Protein AF-A0A8S4N1F4-F1 (afdb_monomer)

Mean predicted aligned error: 5.59 Å

pLDDT: mean 92.98, std 9.95, range [40.75, 98.56]

Radius of gyration: 26.8 Å; Cα contacts (8 Å, |Δi|>4): 61; chains: 1; bounding box: 66×21×76 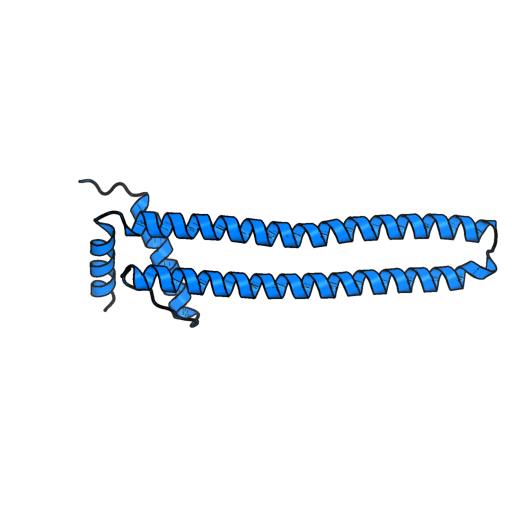Å

Sequence (154 aa):
MPYDLLSSLANALLDGTVYEIVRSLKEVQQLEERNLFQQRMNIVNEHKAIKKDLQRKQKEALQHCQMAKPHQLPYLQVQQERDFQTMEKKYEDELKRKDMKIILELDQKVMDQQVTLEKSGVPGFFVTNKPTEIKLQMHLLEFINRMSVMSMPL

Solvent-accessible surface area (backbone atoms only — not comparable to full-atom values): 8544 Å² total; per-residue (Å²): 113,73,62,59,51,52,53,51,33,57,60,58,49,70,81,44,60,53,55,53,52,54,49,53,54,49,52,55,48,54,53,50,52,50,51,53,50,49,58,53,48,47,56,56,51,52,49,53,52,51,51,54,53,50,54,50,54,52,53,54,52,50,57,50,29,65,76,76,40,59,89,50,44,69,60,50,52,56,48,53,52,51,53,49,54,55,50,53,52,51,50,52,56,52,50,51,52,50,53,54,49,49,53,55,53,52,54,49,49,53,48,53,51,24,49,48,37,32,74,70,66,42,65,84,42,56,78,71,87,50,70,70,59,48,53,50,42,52,52,49,51,54,49,54,60,50,53,73,69,49,79,76,82,128

Organism: Owenia fusiformis (NCBI:txid6347)

Foldseek 3Di:
DVVVLVVLQVVVPPVVPVVVLLVVLVVVVVVLVVVLVVVLVVLVVVLVVVVVVLVVVLVVVLVVCVPPPVVCNVVSVVVSVVVVVVSVVVSVVVSVVSVVVSVVVVVVSLQVSLVSCVVVVNRLGHGDPDPVSSVVVVVVSVVSVVVVVPPPDD

InterPro domains:
  IPR010849 Gonadal family [PF07324] (2-148)
  IPR010849 Gonadal family [PTHR13054] (1-149)

Structure (mmCIF, N/CA/C/O backbone):
data_AF-A0A8S4N1F4-F1
#
_entry.id   AF-A0A8S4N1F4-F1
#
loop_
_atom_site.group_PDB
_atom_site.id
_atom_site.type_symbol
_atom_site.label_atom_id
_atom_site.label_alt_id
_atom_site.label_comp_id
_atom_site.label_asym_id
_atom_site.label_entity_id
_atom_site.label_seq_id
_atom_site.pdbx_PDB_ins_code
_atom_site.Cartn_x
_atom_site.Cartn_y
_atom_site.Cartn_z
_atom_site.occupancy
_atom_site.B_iso_or_equiv
_atom_site.auth_seq_id
_atom_site.auth_comp_id
_atom_site.auth_asym_id
_atom_site.auth_atom_id
_atom_site.pdbx_PDB_model_num
ATOM 1 N N . MET A 1 1 ? 12.205 -13.529 -29.670 1.00 52.44 1 MET A N 1
ATOM 2 C CA . MET A 1 1 ? 11.369 -12.860 -28.648 1.00 52.44 1 MET A CA 1
ATOM 3 C C . MET A 1 1 ? 11.988 -12.870 -27.247 1.00 52.44 1 MET A C 1
ATOM 5 O O . MET A 1 1 ? 12.235 -11.772 -26.775 1.00 52.44 1 MET A O 1
ATOM 9 N N . PRO A 1 2 ? 12.298 -13.998 -26.562 1.00 63.72 2 PRO A N 1
ATOM 10 C CA . PRO A 1 2 ? 12.952 -13.930 -25.240 1.00 63.72 2 PRO A CA 1
ATOM 11 C C . PRO A 1 2 ? 14.417 -13.469 -25.320 1.00 63.72 2 PRO A C 1
ATOM 13 O O . PRO A 1 2 ? 14.881 -12.723 -24.464 1.00 63.72 2 PRO A O 1
ATOM 16 N N . TYR A 1 3 ? 15.130 -13.901 -26.369 1.00 64.69 3 TYR A N 1
ATOM 17 C CA . TYR A 1 3 ? 16.546 -13.584 -26.581 1.00 64.69 3 TYR A CA 1
ATOM 18 C C . TYR A 1 3 ? 16.783 -12.094 -26.845 1.00 64.69 3 TYR A C 1
ATOM 20 O O . TYR A 1 3 ? 17.674 -11.513 -26.240 1.00 64.69 3 TYR A O 1
ATOM 28 N N . ASP A 1 4 ? 15.943 -11.466 -27.670 1.00 83.31 4 ASP A N 1
ATOM 29 C CA . ASP A 1 4 ? 16.083 -10.048 -28.023 1.00 83.31 4 ASP A CA 1
ATOM 30 C C . ASP A 1 4 ? 15.944 -9.150 -26.788 1.00 83.31 4 ASP A C 1
ATOM 32 O O . ASP A 1 4 ? 16.762 -8.263 -26.570 1.00 83.31 4 ASP A O 1
ATOM 36 N N . LEU A 1 5 ? 14.966 -9.441 -25.920 1.00 85.56 5 LEU A N 1
ATOM 37 C CA . LEU A 1 5 ? 14.766 -8.706 -24.672 1.00 85.56 5 LEU A CA 1
ATOM 38 C C . LEU A 1 5 ? 15.956 -8.857 -23.716 1.00 85.56 5 LEU A C 1
ATOM 40 O O . LEU A 1 5 ? 16.426 -7.863 -23.169 1.00 85.56 5 LEU A O 1
ATOM 44 N N . LEU A 1 6 ? 16.447 -10.083 -23.514 1.00 84.12 6 LEU A N 1
ATOM 45 C CA . LEU A 1 6 ? 17.582 -10.343 -22.625 1.00 84.12 6 LEU A CA 1
ATOM 46 C C . LEU A 1 6 ? 18.871 -9.699 -23.145 1.00 84.12 6 LEU A C 1
ATOM 48 O O . LEU A 1 6 ? 19.616 -9.123 -22.358 1.00 84.12 6 LEU A O 1
ATOM 52 N N . SER A 1 7 ? 19.119 -9.745 -24.456 1.00 86.56 7 SER A N 1
ATOM 53 C CA . SER A 1 7 ? 20.266 -9.081 -25.079 1.00 86.56 7 SER A CA 1
ATOM 54 C C . SER A 1 7 ? 20.167 -7.557 -24.983 1.00 86.56 7 SER A C 1
ATOM 56 O O . SER A 1 7 ? 21.143 -6.909 -24.608 1.00 86.56 7 SER A O 1
ATOM 58 N N . SER A 1 8 ? 18.997 -6.970 -25.255 1.00 90.06 8 SER A N 1
ATOM 59 C CA . SER A 1 8 ? 18.770 -5.532 -25.067 1.00 90.06 8 SER A CA 1
ATOM 60 C C . SER A 1 8 ? 18.960 -5.115 -23.612 1.00 90.06 8 SER A C 1
ATOM 62 O O . SER A 1 8 ? 19.610 -4.106 -23.350 1.00 90.06 8 SER A O 1
ATOM 64 N N . LEU A 1 9 ? 18.436 -5.899 -22.666 1.00 89.56 9 LEU A N 1
ATOM 65 C CA . LEU A 1 9 ? 18.588 -5.626 -21.243 1.00 89.56 9 LEU A CA 1
ATOM 66 C C . LEU A 1 9 ? 20.055 -5.719 -20.815 1.00 89.56 9 LEU A C 1
ATOM 68 O O . LEU A 1 9 ? 20.545 -4.798 -20.178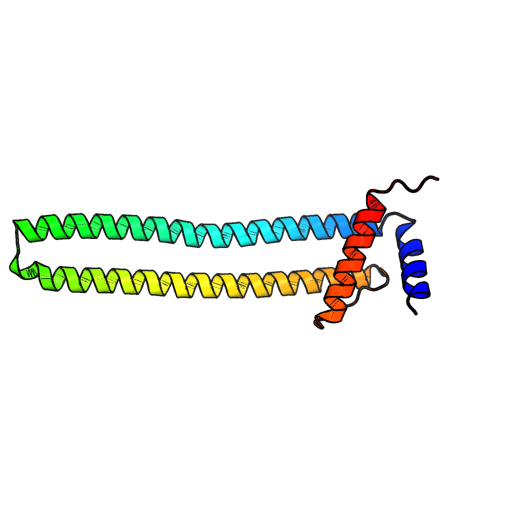 1.00 89.56 9 LEU A O 1
ATOM 72 N N . ALA A 1 10 ? 20.779 -6.772 -21.205 1.00 87.50 10 ALA A N 1
ATOM 73 C CA . ALA A 1 10 ? 22.196 -6.928 -20.879 1.00 87.50 10 ALA A CA 1
ATOM 74 C C . ALA A 1 10 ? 23.043 -5.748 -21.382 1.00 87.50 10 ALA A C 1
ATOM 76 O O . ALA A 1 10 ? 23.884 -5.248 -20.642 1.00 87.50 10 ALA A O 1
ATOM 77 N N . ASN A 1 11 ? 22.772 -5.259 -22.597 1.00 88.62 11 ASN A N 1
ATOM 78 C CA . ASN A 1 11 ? 23.431 -4.067 -23.134 1.00 88.62 11 ASN A CA 1
ATOM 79 C C . ASN A 1 11 ? 23.111 -2.806 -22.316 1.00 88.62 11 ASN A C 1
ATOM 81 O O . ASN A 1 11 ? 24.014 -2.023 -22.032 1.00 88.62 11 ASN A O 1
ATOM 85 N N . ALA A 1 12 ? 21.853 -2.625 -21.899 1.00 89.94 12 ALA A N 1
ATOM 86 C CA . ALA A 1 12 ? 21.440 -1.491 -21.069 1.00 89.94 12 ALA A CA 1
ATOM 87 C C . ALA A 1 12 ? 22.073 -1.502 -19.664 1.00 89.94 12 ALA A C 1
ATOM 89 O O . ALA A 1 12 ? 22.117 -0.472 -19.005 1.00 89.94 12 ALA A O 1
ATOM 90 N N . LEU A 1 13 ? 22.565 -2.653 -19.196 1.00 90.88 13 LEU A N 1
ATOM 91 C CA . LEU A 1 13 ? 23.217 -2.786 -17.892 1.00 90.88 13 LEU A CA 1
ATOM 92 C C . LEU A 1 13 ? 24.723 -2.463 -17.910 1.00 90.88 13 LEU A C 1
ATOM 94 O O . LEU A 1 13 ? 25.327 -2.399 -16.840 1.00 90.88 13 LEU A O 1
ATOM 98 N N . LEU A 1 14 ? 25.340 -2.276 -19.085 1.00 89.06 14 LEU A N 1
ATOM 99 C CA . LEU A 1 14 ? 26.798 -2.141 -19.224 1.00 89.06 14 LEU A CA 1
ATOM 100 C C . LEU A 1 14 ? 27.363 -0.855 -18.608 1.00 89.06 14 LEU A C 1
ATOM 102 O O . LEU A 1 14 ? 28.460 -0.877 -18.057 1.00 89.06 14 LEU A O 1
ATOM 106 N N . ASP A 1 15 ? 26.638 0.257 -18.715 1.00 88.19 15 ASP A N 1
ATOM 107 C CA . ASP A 1 15 ? 27.094 1.569 -18.237 1.00 88.19 15 ASP A CA 1
ATOM 108 C C . ASP A 1 15 ? 26.858 1.780 -16.729 1.00 88.19 15 ASP A C 1
ATOM 110 O O . ASP A 1 15 ? 27.355 2.738 -16.142 1.00 88.19 15 ASP A O 1
ATOM 114 N N . GLY A 1 16 ? 26.101 0.877 -16.102 1.00 90.62 16 GLY A N 1
ATOM 115 C CA . GLY A 1 16 ? 25.730 0.918 -14.694 1.00 90.62 16 GLY A CA 1
ATOM 116 C C . GLY A 1 16 ? 24.622 1.911 -14.328 1.00 90.62 16 GLY A C 1
ATOM 117 O O . GLY A 1 16 ? 24.141 1.875 -13.193 1.00 90.62 16 GLY A O 1
ATOM 118 N N . THR A 1 17 ? 24.140 2.733 -15.266 1.00 93.75 17 THR A N 1
ATOM 119 C CA . THR A 1 17 ? 23.103 3.746 -15.012 1.00 93.75 17 THR A CA 1
ATOM 120 C C . THR A 1 17 ? 21.810 3.095 -14.519 1.00 93.75 17 THR A C 1
ATOM 122 O O . THR A 1 17 ? 21.186 3.557 -13.562 1.00 93.75 17 THR A O 1
ATOM 125 N N . VAL A 1 18 ? 21.430 1.965 -15.122 1.00 95.12 18 VAL A N 1
ATOM 126 C CA . VAL A 1 18 ? 20.227 1.208 -14.743 1.00 95.12 18 VAL A CA 1
ATOM 127 C C . VAL A 1 18 ? 20.311 0.678 -13.308 1.00 95.12 18 VAL A C 1
ATOM 129 O O . VAL A 1 18 ? 19.297 0.667 -12.608 1.00 95.12 18 VAL A O 1
ATOM 132 N N . TYR A 1 19 ? 21.496 0.285 -12.828 1.00 95.38 19 TYR A N 1
ATOM 133 C CA . TYR A 1 19 ? 21.659 -0.170 -11.444 1.00 95.38 19 TYR A CA 1
ATOM 134 C C . TYR A 1 19 ? 21.431 0.961 -10.445 1.00 95.38 19 TYR A C 1
ATOM 136 O O . TYR A 1 19 ? 20.763 0.746 -9.433 1.00 95.38 19 TYR A O 1
ATOM 144 N N . GLU A 1 20 ? 21.942 2.159 -10.730 1.00 95.31 20 GLU A N 1
ATOM 145 C CA . GLU A 1 20 ? 21.732 3.323 -9.868 1.00 95.31 20 GLU A CA 1
ATOM 146 C C . GLU A 1 20 ? 20.259 3.756 -9.872 1.00 95.31 20 GLU A C 1
ATOM 148 O O . GLU A 1 20 ? 19.694 3.977 -8.802 1.00 95.31 20 GLU A O 1
ATOM 153 N N . ILE A 1 21 ? 19.582 3.741 -11.030 1.00 96.12 21 ILE A N 1
ATOM 154 C CA . ILE A 1 21 ? 18.132 3.999 -11.112 1.00 96.12 21 ILE A CA 1
ATOM 155 C C . ILE A 1 21 ? 17.351 3.002 -10.245 1.00 96.12 21 ILE A C 1
ATOM 157 O O . ILE A 1 21 ? 16.539 3.406 -9.411 1.00 96.12 21 ILE A O 1
ATOM 161 N N . VAL A 1 22 ? 17.597 1.697 -10.407 1.00 96.44 22 VAL A N 1
ATOM 162 C CA . VAL A 1 22 ? 16.899 0.652 -9.640 1.00 96.44 22 VAL A CA 1
ATOM 163 C C . VAL A 1 22 ? 17.199 0.767 -8.142 1.00 96.44 22 VAL A C 1
ATOM 165 O O . VAL A 1 22 ? 16.288 0.599 -7.327 1.00 96.44 22 VAL A O 1
ATOM 168 N N . ARG A 1 23 ? 18.437 1.109 -7.759 1.00 95.44 23 ARG A N 1
ATOM 169 C CA . ARG A 1 23 ? 18.809 1.350 -6.358 1.00 95.44 23 ARG A CA 1
ATOM 170 C C . ARG A 1 23 ? 18.042 2.535 -5.777 1.00 95.44 23 ARG A C 1
ATOM 172 O O . ARG A 1 23 ? 17.395 2.371 -4.744 1.00 95.44 23 ARG A O 1
ATOM 179 N N . SER A 1 24 ? 18.042 3.686 -6.449 1.00 96.88 24 SER A N 1
ATOM 180 C CA . SER A 1 24 ? 17.310 4.870 -5.989 1.00 96.88 24 SER A CA 1
ATOM 181 C C . SER A 1 24 ? 15.804 4.609 -5.891 1.00 96.88 24 SER A C 1
ATOM 183 O O . SER A 1 24 ? 15.180 4.961 -4.891 1.00 96.88 24 SER A O 1
ATOM 185 N N . LEU A 1 25 ? 15.203 3.931 -6.875 1.00 97.69 25 LEU A N 1
ATOM 186 C CA . LEU A 1 25 ? 13.781 3.567 -6.829 1.00 97.69 25 LEU A CA 1
ATOM 187 C C . LEU A 1 25 ? 13.451 2.658 -5.637 1.00 97.69 25 LEU A C 1
ATOM 189 O O . LEU A 1 25 ? 12.403 2.837 -5.008 1.00 97.69 25 LEU A O 1
ATOM 193 N N . LYS A 1 26 ? 14.345 1.721 -5.306 1.00 96.38 26 LYS A N 1
ATOM 194 C CA . LYS A 1 26 ? 14.214 0.834 -4.145 1.00 96.38 26 LYS A CA 1
ATOM 195 C C . LYS A 1 26 ? 14.323 1.594 -2.824 1.00 96.38 26 LYS A C 1
ATOM 197 O O . LYS A 1 26 ? 13.542 1.331 -1.916 1.00 96.38 26 LYS A O 1
ATOM 202 N N . GLU A 1 27 ? 15.251 2.538 -2.707 1.00 97.44 27 GLU A N 1
ATOM 203 C CA . GLU A 1 27 ? 15.393 3.373 -1.506 1.00 97.44 27 GLU A CA 1
ATOM 204 C C . GLU A 1 27 ? 14.140 4.219 -1.261 1.00 97.44 27 GLU A C 1
ATOM 206 O O . GLU A 1 27 ? 13.606 4.231 -0.149 1.00 97.44 27 GLU A O 1
ATOM 211 N N . VAL A 1 28 ? 13.615 4.861 -2.311 1.00 97.44 28 VAL A N 1
ATOM 212 C CA . VAL A 1 28 ? 12.379 5.649 -2.213 1.00 97.44 28 VAL A CA 1
ATOM 213 C C . VAL A 1 28 ? 11.186 4.757 -1.853 1.00 97.44 28 VAL A C 1
ATOM 215 O O . VAL A 1 28 ? 10.371 5.145 -1.020 1.00 97.44 28 VAL A O 1
ATOM 218 N N . GLN A 1 29 ? 11.080 3.556 -2.432 1.00 97.44 29 GLN A N 1
ATOM 219 C CA . GLN A 1 29 ? 10.050 2.580 -2.059 1.00 97.44 29 GLN A CA 1
ATOM 220 C C . GLN A 1 29 ? 10.139 2.194 -0.579 1.00 97.44 29 GLN A C 1
ATOM 222 O O . GLN A 1 29 ? 9.139 2.255 0.128 1.00 97.44 29 GLN A O 1
ATOM 227 N N . GLN A 1 30 ? 11.328 1.837 -0.092 1.00 97.94 30 GLN A N 1
ATOM 228 C CA . GLN A 1 30 ? 11.517 1.425 1.300 1.00 97.94 30 GLN A CA 1
ATOM 229 C C . GLN A 1 30 ? 11.192 2.545 2.290 1.00 97.94 30 GLN A C 1
ATOM 231 O O . GLN A 1 30 ? 10.656 2.276 3.367 1.00 97.94 30 GLN A O 1
ATOM 236 N N . LEU A 1 31 ? 11.527 3.792 1.953 1.00 98.00 31 LEU A N 1
ATOM 237 C CA . LEU A 1 31 ? 11.166 4.944 2.772 1.00 98.00 31 LEU A CA 1
ATOM 238 C C . LEU A 1 31 ? 9.642 5.098 2.862 1.00 98.00 31 LEU A C 1
ATOM 240 O O . LEU A 1 31 ? 9.111 5.260 3.960 1.00 98.00 31 LEU A O 1
ATOM 244 N N . GLU A 1 32 ? 8.945 4.986 1.731 1.00 97.56 32 GLU A N 1
ATOM 245 C CA . GLU A 1 32 ? 7.488 5.103 1.683 1.00 97.56 32 GLU A CA 1
ATOM 246 C C . GLU A 1 32 ? 6.794 3.962 2.440 1.00 97.56 32 GLU A C 1
ATOM 248 O O . GLU A 1 32 ? 5.946 4.202 3.296 1.00 97.56 32 GLU A O 1
ATOM 253 N N . GLU A 1 33 ? 7.220 2.715 2.224 1.00 98.12 33 GLU A N 1
ATOM 254 C CA . GLU A 1 33 ? 6.693 1.546 2.936 1.00 98.12 33 GLU A CA 1
ATOM 255 C C . GLU A 1 33 ? 6.862 1.676 4.456 1.00 98.12 33 GLU A C 1
ATOM 257 O O . GLU A 1 33 ? 5.938 1.377 5.218 1.00 98.12 33 GLU A O 1
ATOM 262 N N . ARG A 1 34 ? 8.019 2.174 4.919 1.00 98.50 34 ARG A N 1
ATOM 263 C CA . ARG A 1 34 ? 8.258 2.448 6.345 1.00 98.50 34 ARG A CA 1
ATOM 264 C C . ARG A 1 34 ? 7.329 3.533 6.876 1.00 98.50 34 ARG A C 1
ATOM 266 O O . ARG A 1 34 ? 6.773 3.364 7.962 1.00 98.50 34 ARG A O 1
ATOM 273 N N . ASN A 1 35 ? 7.135 4.615 6.125 1.00 98.19 35 ASN A N 1
ATOM 274 C CA . ASN A 1 35 ? 6.223 5.692 6.506 1.00 98.19 35 ASN A CA 1
ATOM 275 C C . ASN A 1 35 ? 4.781 5.184 6.615 1.00 98.19 35 ASN A C 1
ATOM 277 O O . ASN A 1 35 ? 4.106 5.437 7.616 1.00 98.19 35 ASN A O 1
ATOM 281 N N . LEU A 1 36 ? 4.319 4.417 5.628 1.00 98.38 36 LEU A N 1
ATOM 282 C CA . LEU A 1 36 ? 2.982 3.828 5.601 1.00 98.38 36 LEU A CA 1
ATOM 283 C C . LEU A 1 36 ? 2.750 2.866 6.763 1.00 98.38 36 LEU A C 1
ATOM 285 O O . LEU A 1 36 ? 1.731 2.958 7.459 1.00 98.38 36 LEU A O 1
ATOM 289 N N . PHE A 1 37 ? 3.722 1.989 7.009 1.00 98.25 37 PHE A N 1
ATOM 290 C CA . PHE A 1 37 ? 3.707 1.069 8.136 1.00 98.25 37 PHE A CA 1
ATOM 291 C C . PHE A 1 37 ? 3.644 1.814 9.472 1.00 98.25 37 PHE A C 1
ATOM 293 O O . PHE A 1 37 ? 2.819 1.481 10.325 1.00 98.25 37 PHE A O 1
ATOM 300 N N . GLN A 1 38 ? 4.460 2.857 9.646 1.00 98.50 38 GLN A N 1
ATOM 301 C CA . GLN A 1 38 ? 4.476 3.643 10.876 1.00 98.50 38 GLN A CA 1
ATOM 302 C C . GLN A 1 38 ? 3.137 4.348 11.113 1.00 98.50 38 GLN A C 1
ATOM 304 O O . GLN A 1 38 ? 2.608 4.305 12.223 1.00 98.50 38 GLN A O 1
ATOM 309 N N . GLN A 1 39 ? 2.542 4.938 10.073 1.00 97.94 39 GLN A N 1
ATOM 310 C CA . GLN A 1 39 ? 1.225 5.569 10.175 1.00 97.94 39 GLN A CA 1
ATOM 311 C C . GLN A 1 39 ? 0.143 4.563 10.594 1.00 97.94 39 GLN A C 1
ATOM 313 O O . GLN A 1 39 ? -0.681 4.869 11.453 1.00 97.94 39 GLN A O 1
ATOM 318 N N . ARG A 1 40 ? 0.158 3.344 10.035 1.00 98.38 40 ARG A N 1
ATOM 319 C CA . ARG A 1 40 ? -0.753 2.269 10.455 1.00 98.38 40 ARG A CA 1
ATOM 320 C C . ARG A 1 40 ? -0.528 1.876 11.916 1.00 98.38 40 ARG A C 1
ATOM 322 O O . ARG A 1 40 ? -1.483 1.683 12.664 1.00 98.38 40 ARG A O 1
ATOM 329 N N . MET A 1 41 ? 0.734 1.756 12.325 1.00 98.44 41 MET A N 1
ATOM 330 C CA . MET A 1 41 ? 1.099 1.369 13.685 1.00 98.44 41 MET A CA 1
ATOM 331 C C . MET A 1 41 ? 0.660 2.413 14.721 1.00 98.44 41 MET A C 1
ATOM 333 O O . MET A 1 41 ? 0.251 2.037 15.819 1.00 98.44 41 MET A O 1
ATOM 337 N N . ASN A 1 42 ? 0.680 3.702 14.370 1.00 98.31 42 ASN A N 1
ATOM 338 C CA . ASN A 1 42 ? 0.182 4.771 15.238 1.00 98.31 42 ASN A CA 1
ATOM 339 C C . ASN A 1 42 ? -1.300 4.563 15.584 1.00 98.31 42 ASN A C 1
ATOM 341 O O . ASN A 1 42 ? -1.623 4.496 16.765 1.00 98.31 42 ASN A O 1
ATOM 345 N N . ILE A 1 43 ? -2.162 4.310 14.591 1.00 98.12 43 ILE A N 1
ATOM 346 C CA . ILE A 1 43 ? -3.600 4.037 14.805 1.00 98.12 43 ILE A CA 1
ATOM 347 C C . ILE A 1 43 ? -3.799 2.826 15.729 1.00 98.12 43 ILE A C 1
ATOM 349 O O . ILE A 1 43 ? -4.580 2.862 16.680 1.00 98.12 43 ILE A O 1
ATOM 353 N N . VAL A 1 44 ? -3.052 1.742 15.490 1.00 98.38 44 VAL A N 1
ATOM 354 C CA . VAL A 1 44 ? -3.120 0.528 16.323 1.00 98.38 44 VAL A CA 1
ATOM 355 C C . VAL A 1 44 ? -2.729 0.822 17.775 1.00 98.38 44 VAL A C 1
ATOM 357 O O . VAL A 1 44 ? -3.360 0.320 18.708 1.00 98.38 44 VAL A O 1
ATOM 360 N N . ASN A 1 45 ? -1.678 1.611 17.986 1.00 98.38 45 ASN A N 1
ATOM 361 C CA . ASN A 1 45 ? -1.184 1.932 19.321 1.00 98.38 45 ASN A CA 1
ATOM 362 C C . ASN A 1 45 ? -2.092 2.925 20.053 1.00 98.38 45 ASN A C 1
ATOM 364 O O . ASN A 1 45 ? -2.352 2.739 21.243 1.00 98.38 45 ASN A O 1
ATOM 368 N N . GLU A 1 46 ? -2.623 3.922 19.349 1.00 97.88 46 GLU A N 1
ATOM 369 C CA . GLU A 1 46 ? -3.615 4.862 19.871 1.00 97.88 46 GLU A CA 1
ATOM 370 C C . GLU A 1 46 ? -4.878 4.126 20.322 1.00 97.88 46 GLU A C 1
ATOM 372 O O . GLU A 1 46 ? -5.323 4.304 21.457 1.00 97.88 46 GLU A O 1
ATOM 377 N N . HIS A 1 47 ? -5.394 3.199 19.510 1.00 98.19 47 HIS A N 1
ATOM 378 C CA . HIS A 1 47 ? -6.533 2.368 19.895 1.00 98.19 47 HIS A CA 1
ATOM 379 C C . HIS A 1 47 ? -6.254 1.533 21.151 1.00 98.19 47 HIS A C 1
ATOM 381 O O . HIS A 1 47 ? -7.076 1.491 22.069 1.00 98.19 47 HIS A O 1
ATOM 387 N N . LYS A 1 48 ? -5.073 0.904 21.248 1.00 98.12 48 LYS A N 1
ATOM 388 C CA . LYS A 1 48 ? -4.674 0.158 22.456 1.00 98.12 48 LYS A CA 1
ATOM 389 C C . LYS A 1 48 ? -4.659 1.050 23.699 1.00 98.12 48 LYS A C 1
ATOM 391 O O . LYS A 1 48 ? -5.108 0.609 24.760 1.00 98.12 48 LYS A O 1
ATOM 396 N N . ALA A 1 49 ? -4.160 2.281 23.582 1.00 98.19 49 ALA A N 1
ATOM 397 C CA . ALA A 1 49 ? -4.140 3.242 24.681 1.00 98.19 49 ALA A CA 1
ATOM 398 C C . ALA A 1 49 ? -5.563 3.652 25.098 1.00 98.19 49 ALA A C 1
ATOM 400 O O . ALA A 1 49 ? -5.913 3.532 26.274 1.00 98.19 49 ALA A O 1
ATOM 401 N N . ILE A 1 50 ? -6.408 4.022 24.130 1.00 97.31 50 ILE A N 1
ATOM 402 C CA . ILE A 1 50 ? -7.814 4.395 24.352 1.00 97.31 50 ILE A CA 1
ATOM 403 C C . ILE A 1 50 ? -8.584 3.254 25.023 1.00 97.31 50 ILE A C 1
ATOM 405 O O . ILE A 1 50 ? -9.283 3.475 26.012 1.00 97.31 50 ILE A O 1
ATOM 409 N N . LYS A 1 51 ? -8.427 2.022 24.531 1.00 97.31 51 LYS A N 1
ATOM 410 C CA . LYS A 1 51 ? -9.079 0.832 25.089 1.00 97.31 51 LYS A CA 1
ATOM 411 C C . LYS A 1 51 ? -8.682 0.596 26.542 1.00 97.31 51 LYS A C 1
ATOM 413 O O . LYS A 1 51 ? -9.550 0.362 27.384 1.00 97.31 51 LYS A O 1
ATOM 418 N N . LYS A 1 52 ? -7.388 0.703 26.856 1.00 97.44 52 LYS A N 1
ATOM 419 C CA . LYS A 1 52 ? -6.883 0.557 28.227 1.00 97.44 52 LYS A CA 1
ATOM 420 C C . LYS A 1 52 ? -7.455 1.632 29.156 1.00 97.44 52 LYS A C 1
ATOM 422 O O . LYS A 1 52 ? -7.867 1.321 30.274 1.00 97.44 52 LYS A O 1
ATOM 427 N N . ASP A 1 53 ? -7.511 2.881 28.701 1.00 97.12 53 ASP A N 1
ATOM 428 C CA . ASP A 1 53 ? -8.079 3.983 29.480 1.00 97.12 53 ASP A CA 1
ATOM 429 C C . ASP A 1 53 ? -9.588 3.853 29.688 1.00 97.12 53 ASP A C 1
ATOM 431 O O . ASP A 1 53 ? -10.078 4.116 30.789 1.00 97.12 53 ASP A O 1
ATOM 435 N N . LEU A 1 54 ? -10.323 3.407 28.668 1.00 96.00 54 LEU A N 1
ATOM 436 C CA . LEU A 1 54 ? -11.749 3.125 28.781 1.00 96.00 54 LEU A CA 1
ATOM 437 C C . LEU A 1 54 ? -11.998 2.035 29.829 1.00 96.00 54 LEU A C 1
ATOM 439 O O . LEU A 1 54 ? -12.775 2.250 30.754 1.00 96.00 54 LEU A O 1
ATOM 443 N N . GLN A 1 55 ? -11.280 0.912 29.753 1.00 95.81 55 GLN A N 1
ATOM 444 C CA . GLN A 1 55 ? -11.403 -0.187 30.718 1.00 95.81 55 GLN A CA 1
ATOM 445 C C . GLN A 1 55 ? -11.095 0.252 32.156 1.00 95.81 55 GLN A C 1
ATOM 447 O O . GLN A 1 55 ? -11.789 -0.149 33.093 1.00 95.81 55 GLN A O 1
ATOM 452 N N . ARG A 1 56 ? -10.084 1.109 32.345 1.00 96.56 56 ARG A N 1
ATOM 453 C CA . ARG A 1 56 ? -9.765 1.688 33.657 1.00 96.56 56 ARG A CA 1
ATOM 454 C C . ARG A 1 56 ? -10.934 2.509 34.206 1.00 96.56 56 ARG A C 1
ATOM 456 O O . ARG A 1 56 ? -11.397 2.230 35.310 1.00 96.56 56 ARG A O 1
ATOM 463 N N . LYS A 1 57 ? -11.455 3.455 33.417 1.00 95.31 57 LYS A N 1
ATOM 464 C CA . LYS A 1 57 ? -12.602 4.297 33.805 1.00 95.31 57 LYS A CA 1
ATOM 465 C C . LYS A 1 57 ? -13.852 3.464 34.095 1.00 95.31 57 LYS A C 1
ATOM 467 O O . LYS A 1 57 ? -14.575 3.741 35.048 1.00 95.31 57 LYS A O 1
ATOM 472 N N . GLN A 1 58 ? -14.090 2.418 33.303 1.00 94.12 58 GLN A N 1
ATOM 473 C CA . GLN A 1 58 ? -15.210 1.501 33.508 1.00 94.12 58 GLN A CA 1
ATOM 474 C C . GLN A 1 58 ? -15.109 0.766 34.850 1.00 94.12 58 GLN A C 1
ATOM 476 O O . GLN A 1 58 ? -16.094 0.698 35.589 1.00 94.12 58 GLN A O 1
ATOM 481 N N . LYS A 1 59 ? -13.913 0.278 35.205 1.00 93.88 59 LYS A N 1
ATOM 482 C CA . LYS A 1 59 ? -13.656 -0.389 36.489 1.00 93.88 59 LYS A CA 1
ATOM 483 C C . LYS A 1 59 ? -13.877 0.549 37.680 1.00 93.88 59 LYS A C 1
ATOM 485 O O . LYS A 1 59 ? -14.533 0.154 38.641 1.00 93.88 59 LYS A O 1
ATOM 490 N N . GLU A 1 60 ? -13.370 1.778 37.607 1.00 94.38 60 GLU A N 1
ATOM 491 C CA . GLU A 1 60 ? -13.553 2.803 38.647 1.00 94.38 60 GLU A CA 1
ATOM 492 C C . GLU A 1 60 ? -15.044 3.143 38.844 1.00 94.38 60 GLU A C 1
ATOM 494 O O . GLU A 1 60 ? -15.543 3.159 39.971 1.00 94.38 60 GLU A O 1
ATOM 499 N N . ALA A 1 61 ? -15.789 3.326 37.748 1.00 92.44 61 ALA A N 1
ATOM 500 C CA . ALA A 1 61 ? -17.222 3.616 37.794 1.00 92.44 61 ALA A CA 1
ATOM 501 C C . ALA A 1 61 ? -18.051 2.457 38.378 1.00 92.44 61 ALA A C 1
ATOM 503 O O . ALA A 1 61 ? -18.988 2.697 39.146 1.00 92.44 61 ALA A O 1
ATOM 504 N N . LEU A 1 62 ? -17.699 1.205 38.052 1.00 92.00 62 LEU A N 1
ATOM 505 C CA . LEU A 1 62 ? -18.352 0.018 38.612 1.00 92.00 62 LEU A CA 1
ATOM 506 C C . LEU A 1 62 ? -18.136 -0.078 40.123 1.00 92.00 62 LEU A C 1
ATOM 508 O O . LEU A 1 62 ? -19.101 -0.284 40.855 1.00 92.00 62 LEU A O 1
ATOM 512 N N . GLN A 1 63 ? -16.903 0.120 40.598 1.00 91.12 63 GLN A N 1
ATOM 513 C CA . GLN A 1 63 ? -16.592 0.107 42.032 1.00 91.12 63 GLN A CA 1
ATOM 514 C C . GLN A 1 63 ? -17.374 1.188 42.786 1.00 91.12 63 GLN A C 1
ATOM 516 O O . GLN A 1 63 ? -17.967 0.914 43.830 1.00 91.12 63 GLN A O 1
ATOM 521 N N . HIS A 1 64 ? -17.443 2.401 42.232 1.00 90.25 64 HIS A N 1
ATOM 522 C CA . HIS A 1 64 ? -18.206 3.489 42.836 1.00 90.25 64 HIS A CA 1
ATOM 523 C C . HIS A 1 64 ? -19.715 3.191 42.889 1.00 90.25 64 HIS A C 1
ATOM 525 O O . HIS A 1 64 ? -20.346 3.373 43.931 1.00 90.25 64 HIS A O 1
ATOM 531 N N . CYS A 1 65 ? -20.306 2.687 41.800 1.00 90.19 65 CYS A N 1
ATOM 532 C CA . CYS A 1 65 ? -21.738 2.374 41.768 1.00 90.19 65 CYS A CA 1
ATOM 533 C C . CYS A 1 65 ? -22.113 1.191 42.667 1.00 90.19 65 CYS A C 1
ATOM 535 O O . CYS A 1 65 ? -23.186 1.221 43.265 1.00 90.19 65 CYS A O 1
ATOM 537 N N . GLN A 1 66 ? -21.238 0.191 42.816 1.00 89.00 66 GLN A N 1
ATOM 538 C CA . GLN A 1 66 ? -21.445 -0.917 43.758 1.00 89.00 66 GLN A CA 1
ATOM 539 C C . GLN A 1 66 ? -21.562 -0.423 45.206 1.00 89.00 66 GLN A C 1
ATOM 541 O O . GLN A 1 66 ? -22.363 -0.958 45.966 1.00 89.00 66 GLN A O 1
ATOM 546 N N . MET A 1 67 ? -20.800 0.612 45.570 1.00 88.81 67 MET A N 1
ATOM 547 C CA . MET A 1 67 ? -20.770 1.174 46.924 1.00 88.81 67 MET A CA 1
ATOM 548 C C . MET A 1 67 ? -21.883 2.205 47.171 1.00 88.81 67 MET A C 1
ATOM 550 O O . MET A 1 67 ? -22.458 2.235 48.254 1.00 88.81 67 MET A O 1
ATOM 554 N N . ALA A 1 68 ? -22.189 3.062 46.189 1.00 89.62 68 ALA A N 1
ATOM 555 C CA . ALA A 1 68 ? -23.058 4.226 46.394 1.00 89.62 68 ALA A CA 1
ATOM 556 C C . ALA A 1 68 ? -24.466 4.091 45.788 1.00 89.62 68 ALA A C 1
ATOM 558 O O . ALA A 1 68 ? -25.419 4.657 46.325 1.00 89.62 68 ALA A O 1
ATOM 559 N N . LYS A 1 69 ? -24.618 3.405 44.643 1.00 89.75 69 LYS A N 1
ATOM 560 C CA . LYS A 1 69 ? -25.874 3.373 43.863 1.00 89.75 69 LYS A CA 1
ATOM 561 C C . LYS A 1 69 ? -26.096 2.018 43.155 1.00 89.75 69 LYS A C 1
ATOM 563 O O . LYS A 1 69 ? -26.113 1.971 41.923 1.00 89.75 69 LYS A O 1
ATOM 568 N N . PRO A 1 70 ? -26.333 0.912 43.892 1.00 88.00 70 PRO A N 1
ATOM 569 C CA . PRO A 1 70 ? -26.383 -0.437 43.308 1.00 88.00 70 PRO A CA 1
ATOM 570 C C . PRO A 1 70 ? -27.484 -0.630 42.256 1.00 88.00 70 PRO A C 1
ATOM 572 O O . PRO A 1 70 ? -27.304 -1.346 41.276 1.00 88.00 70 PRO A O 1
ATOM 575 N N . HIS A 1 71 ? -28.615 0.059 42.416 1.00 90.62 71 HIS A N 1
ATOM 576 C CA . HIS A 1 71 ? -29.736 0.024 41.472 1.00 90.62 71 HIS A CA 1
ATOM 577 C C . HIS A 1 71 ? -29.385 0.597 40.085 1.00 90.62 71 HIS A C 1
ATOM 579 O O . HIS A 1 71 ? -30.079 0.306 39.116 1.00 90.62 71 HIS A O 1
ATOM 585 N N . GLN A 1 72 ? -28.307 1.384 39.964 1.00 91.12 72 GLN A N 1
ATOM 586 C CA . GLN A 1 72 ? -27.839 1.941 38.687 1.00 91.12 72 GLN A CA 1
ATOM 587 C C . GLN A 1 72 ? -26.880 1.007 37.935 1.00 91.12 72 GLN A C 1
ATOM 589 O O . GLN A 1 72 ? -26.558 1.275 36.777 1.00 91.12 72 GLN A O 1
ATOM 594 N N . LEU A 1 73 ? -26.439 -0.097 38.552 1.00 90.81 73 LEU A N 1
ATOM 595 C CA . LEU A 1 73 ? -25.470 -1.022 37.955 1.00 90.81 73 LEU A CA 1
ATOM 596 C C . LEU A 1 73 ? -25.898 -1.579 36.588 1.00 90.81 73 LEU A C 1
ATOM 5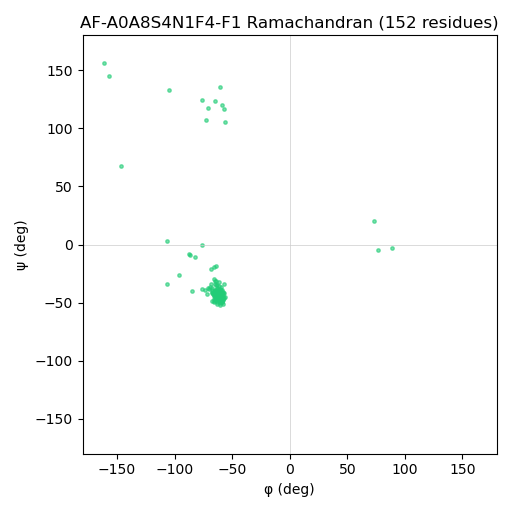98 O O . LEU A 1 73 ? -25.066 -1.535 35.681 1.00 90.81 73 LEU A O 1
ATOM 602 N N . PRO A 1 74 ? -27.151 -2.038 36.378 1.00 91.81 74 PRO A N 1
ATOM 603 C CA . PRO A 1 74 ? -27.550 -2.581 35.079 1.00 91.81 74 PRO A CA 1
ATOM 604 C C . PRO A 1 74 ? -27.477 -1.531 33.966 1.00 91.81 74 PRO A C 1
ATOM 606 O O . PRO A 1 74 ? -26.988 -1.806 32.873 1.00 91.81 74 PRO A O 1
ATOM 609 N N . TYR A 1 75 ? -27.910 -0.300 34.258 1.00 93.31 75 TYR A N 1
ATOM 610 C CA . TYR A 1 75 ? -27.836 0.808 33.308 1.00 93.31 75 TYR A CA 1
ATOM 611 C C . TYR A 1 75 ? -26.383 1.155 32.966 1.00 93.31 75 TYR A C 1
ATOM 613 O O . TYR A 1 75 ? -26.043 1.308 31.793 1.00 93.31 75 TYR A O 1
ATOM 621 N N . LEU A 1 76 ? -25.512 1.223 33.980 1.00 93.94 76 LEU A N 1
ATOM 622 C CA . LEU A 1 76 ? -24.091 1.490 33.777 1.00 93.94 76 LEU A CA 1
ATOM 623 C C . LEU A 1 76 ? -23.435 0.410 32.907 1.00 93.94 76 LEU A C 1
ATOM 625 O O . LEU A 1 76 ? -22.715 0.754 31.979 1.00 93.94 76 LEU A O 1
ATOM 629 N N . GLN A 1 77 ? -23.697 -0.874 33.160 1.00 92.81 77 GLN A N 1
ATOM 630 C CA . GLN A 1 77 ? -23.135 -1.974 32.366 1.00 92.81 77 GLN A CA 1
ATOM 631 C C . GLN A 1 77 ? -23.549 -1.892 30.892 1.00 92.81 77 GLN A C 1
ATOM 633 O O . GLN A 1 77 ? -22.703 -2.016 30.010 1.00 92.81 77 GLN A O 1
ATOM 638 N N . VAL A 1 78 ? -24.828 -1.611 30.620 1.00 95.12 78 VAL A N 1
ATOM 639 C CA . VAL A 1 78 ? -25.321 -1.420 29.247 1.00 95.12 78 VAL A CA 1
ATOM 640 C C . VAL A 1 78 ? -24.644 -0.222 28.575 1.00 95.12 78 VAL A C 1
ATOM 642 O O . VAL A 1 78 ? -24.284 -0.304 27.401 1.00 95.12 78 VAL A O 1
ATOM 645 N N . GLN A 1 79 ? -24.446 0.882 29.301 1.00 94.50 79 GLN A N 1
ATOM 646 C CA . GLN A 1 79 ? -23.740 2.050 28.773 1.00 94.50 79 GLN A CA 1
ATOM 647 C C . GLN A 1 79 ? -22.273 1.729 28.452 1.00 94.50 79 GLN A C 1
ATOM 649 O O . GLN A 1 79 ? -21.800 2.058 27.369 1.00 94.50 79 GLN A O 1
ATOM 654 N N . GLN A 1 80 ? -21.571 1.043 29.357 1.00 94.94 80 GLN A N 1
ATOM 655 C CA . GLN A 1 80 ? -20.173 0.649 29.170 1.00 94.94 80 GLN A CA 1
ATOM 656 C C . GLN A 1 80 ? -19.983 -0.273 27.961 1.00 94.94 80 GLN A C 1
ATOM 658 O O . GLN A 1 80 ? -19.036 -0.089 27.194 1.00 94.94 80 GLN A O 1
ATOM 663 N N . GLU A 1 81 ? -20.898 -1.223 27.766 1.00 94.94 81 GLU A N 1
ATOM 664 C CA . GLU A 1 81 ? -20.899 -2.111 26.604 1.00 94.94 81 GLU A CA 1
ATOM 665 C C . GLU A 1 81 ? -21.112 -1.323 25.302 1.00 94.94 81 GLU A C 1
ATOM 667 O O . G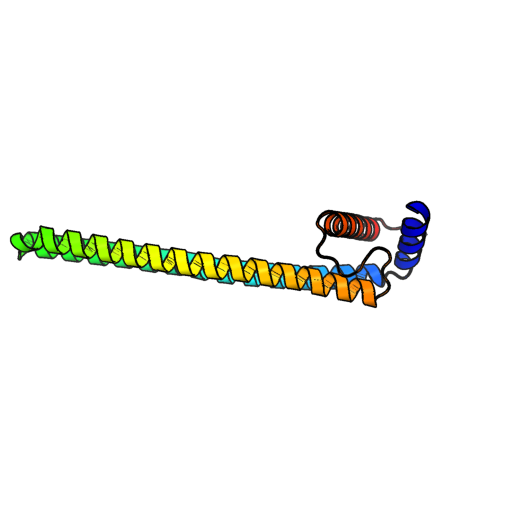LU A 1 81 ? -20.361 -1.495 24.343 1.00 94.94 81 GLU A O 1
ATOM 672 N N . ARG A 1 82 ? -22.069 -0.382 25.270 1.00 96.19 82 ARG A N 1
ATOM 673 C CA . ARG A 1 82 ? -22.267 0.492 24.097 1.00 96.19 82 ARG A CA 1
ATOM 674 C C . ARG A 1 82 ? -21.049 1.350 23.791 1.00 96.19 82 ARG A C 1
ATOM 676 O O . ARG A 1 82 ? -20.701 1.508 22.619 1.00 96.19 82 ARG A O 1
ATOM 683 N N . ASP A 1 83 ? -20.422 1.921 24.814 1.00 95.38 83 ASP A N 1
ATOM 684 C CA . ASP A 1 83 ? -19.234 2.758 24.646 1.00 95.38 83 ASP A CA 1
ATOM 685 C C . ASP A 1 83 ? -18.080 1.935 24.060 1.00 95.38 83 ASP A C 1
ATOM 687 O O . ASP A 1 83 ? -17.401 2.387 23.136 1.00 95.38 83 ASP A O 1
ATOM 691 N N . PHE A 1 84 ? -17.909 0.698 24.536 1.00 96.00 84 PHE A N 1
ATOM 692 C CA . PHE A 1 84 ? -16.917 -0.238 24.017 1.00 96.00 84 PHE A CA 1
ATOM 693 C C . PHE A 1 84 ? -17.188 -0.614 22.554 1.00 96.00 84 PHE A C 1
ATOM 695 O O . PHE A 1 84 ? -16.303 -0.469 21.712 1.00 96.00 84 PHE A O 1
ATOM 702 N N . GLN A 1 85 ? -18.422 -1.004 22.222 1.00 97.19 85 GLN A N 1
ATOM 703 C CA . GLN A 1 85 ? -18.822 -1.338 20.850 1.00 97.19 85 GLN A CA 1
ATOM 704 C C . GLN A 1 85 ? -18.651 -0.156 19.889 1.00 97.19 85 GLN A C 1
ATOM 706 O O . GLN A 1 85 ? -18.182 -0.316 18.763 1.00 97.19 85 GLN A O 1
ATOM 711 N N . THR A 1 86 ? -19.005 1.051 20.334 1.00 97.12 86 THR A N 1
ATOM 712 C CA . THR A 1 86 ? -18.846 2.273 19.536 1.00 97.12 86 THR A CA 1
ATOM 713 C C . THR A 1 86 ? -17.372 2.571 19.268 1.00 97.12 86 THR A C 1
ATOM 715 O O . THR A 1 86 ? -17.019 2.999 18.170 1.00 97.12 86 THR A O 1
ATOM 718 N N . MET A 1 87 ? -16.515 2.361 20.267 1.00 97.38 87 MET A N 1
ATOM 719 C CA . MET A 1 87 ? -15.074 2.570 20.173 1.00 97.38 87 MET A CA 1
ATOM 720 C C . MET A 1 87 ? -14.417 1.554 19.223 1.00 97.38 87 MET A C 1
ATOM 722 O O . MET A 1 87 ? -13.737 1.974 18.288 1.00 97.38 87 MET A O 1
ATOM 726 N N . GLU A 1 88 ? -14.710 0.257 19.372 1.00 97.75 88 GLU A N 1
ATOM 727 C CA . GLU A 1 88 ? -14.194 -0.797 18.480 1.00 97.75 88 GLU A CA 1
ATOM 728 C C . GLU A 1 88 ? -14.655 -0.584 17.031 1.00 97.75 88 GLU A C 1
ATOM 730 O O . GLU A 1 88 ? -13.844 -0.637 16.108 1.00 97.75 88 GLU A O 1
ATOM 735 N N . LYS A 1 89 ? -15.933 -0.239 16.810 1.00 98.06 89 LYS A N 1
ATOM 736 C CA . LYS A 1 89 ? -16.444 0.036 15.458 1.00 98.06 89 LYS A CA 1
ATOM 737 C C . LYS A 1 89 ? -15.720 1.209 14.791 1.00 98.06 89 LYS A C 1
ATOM 739 O O . LYS A 1 89 ? -15.373 1.129 13.615 1.00 98.06 89 LYS A O 1
ATOM 744 N N . LYS A 1 90 ? -15.479 2.297 15.531 1.00 97.31 90 LYS A N 1
ATOM 745 C CA . LYS A 1 90 ? -14.727 3.453 15.017 1.00 97.31 90 LYS A CA 1
ATOM 746 C C . LYS A 1 90 ? -13.309 3.060 14.614 1.00 97.31 90 LYS A C 1
ATOM 748 O O . LYS A 1 90 ? -12.867 3.456 13.539 1.00 97.31 90 LYS A O 1
ATOM 753 N N . TYR A 1 91 ? -12.636 2.270 15.447 1.00 98.12 91 TYR A N 1
ATOM 754 C CA . TYR A 1 91 ? -11.299 1.768 15.153 1.00 98.12 91 TYR A CA 1
ATOM 755 C C . TYR A 1 91 ? -11.274 0.864 13.918 1.00 98.12 91 TYR A C 1
ATOM 757 O O . TYR A 1 91 ? -10.413 1.036 13.059 1.00 98.12 91 TYR A O 1
ATOM 765 N N . GLU A 1 92 ? -12.227 -0.061 13.785 1.00 98.31 92 GLU A N 1
ATOM 766 C CA . GLU A 1 92 ? -12.323 -0.902 12.592 1.00 98.31 92 GLU A CA 1
ATOM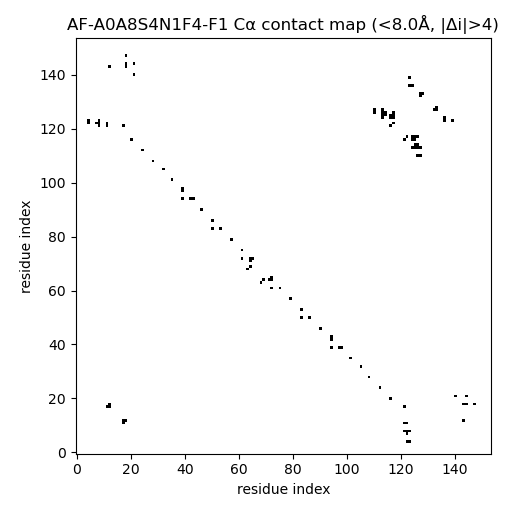 767 C C . GLU A 1 92 ? -12.494 -0.077 11.314 1.00 98.31 92 GLU A C 1
ATOM 769 O O . GLU A 1 92 ? -11.825 -0.344 10.316 1.00 98.31 92 GLU A O 1
ATOM 774 N N . ASP A 1 93 ? -13.385 0.916 11.332 1.00 98.31 93 ASP A N 1
ATOM 775 C CA . ASP A 1 93 ? -13.640 1.775 10.176 1.00 98.31 93 ASP A CA 1
ATOM 776 C C . ASP A 1 93 ? -12.408 2.617 9.821 1.00 98.31 93 ASP A C 1
ATOM 778 O O . ASP A 1 93 ? -12.068 2.773 8.646 1.00 98.31 93 ASP A O 1
ATOM 782 N N . GLU A 1 94 ? -11.718 3.152 10.827 1.00 98.12 94 GLU A N 1
ATOM 783 C CA . GLU A 1 94 ? -10.489 3.920 10.646 1.00 98.12 94 GLU A CA 1
ATOM 784 C C . GLU A 1 94 ? -9.356 3.059 10.077 1.00 98.12 94 GLU A C 1
A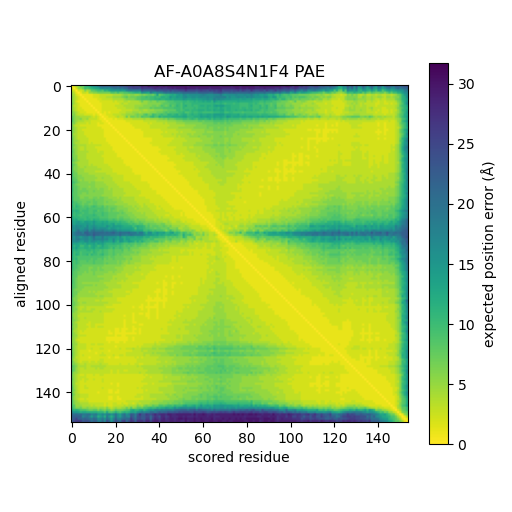TOM 786 O O . GLU A 1 94 ? -8.733 3.437 9.080 1.00 98.12 94 GLU A O 1
ATOM 791 N N . LEU A 1 95 ? -9.134 1.871 10.646 1.00 98.19 95 LEU A N 1
ATOM 792 C CA . LEU A 1 95 ? -8.094 0.956 10.192 1.00 98.19 95 LEU A CA 1
ATOM 793 C C . LEU A 1 95 ? -8.368 0.466 8.766 1.00 98.19 95 LEU A C 1
ATOM 795 O O . LEU A 1 95 ? -7.463 0.488 7.937 1.00 98.19 95 LEU A O 1
ATOM 799 N N . LYS A 1 96 ? -9.620 0.110 8.441 1.00 98.44 96 LYS A N 1
ATOM 800 C CA . LYS A 1 96 ? -10.020 -0.281 7.076 1.00 98.44 96 LYS A CA 1
ATOM 801 C C . LYS A 1 96 ? -9.766 0.842 6.070 1.00 98.44 96 LYS A C 1
ATOM 803 O O . LYS A 1 96 ? -9.246 0.587 4.985 1.00 98.44 96 LYS A O 1
ATOM 808 N N . ARG A 1 97 ? -10.100 2.092 6.417 1.00 98.31 97 ARG A N 1
ATOM 809 C CA . ARG A 1 97 ? -9.819 3.257 5.558 1.00 98.31 97 ARG A CA 1
ATOM 810 C C . ARG A 1 97 ? -8.322 3.462 5.363 1.00 98.31 97 ARG A C 1
ATOM 812 O O . ARG A 1 97 ? -7.897 3.729 4.239 1.00 98.31 97 ARG A O 1
ATOM 819 N N . LYS A 1 98 ? -7.525 3.332 6.428 1.00 98.06 98 LYS A N 1
ATOM 820 C CA . LYS A 1 98 ? -6.069 3.459 6.332 1.00 98.06 98 LYS A CA 1
ATOM 821 C C . LYS A 1 98 ? -5.467 2.353 5.468 1.00 98.06 98 LYS A C 1
ATOM 823 O O . LYS A 1 98 ? -4.656 2.667 4.604 1.00 98.06 98 LYS A O 1
ATOM 828 N N . ASP A 1 99 ? -5.895 1.107 5.650 1.00 98.56 99 ASP A N 1
ATOM 829 C CA . ASP A 1 99 ? -5.405 -0.041 4.882 1.00 98.56 99 ASP A CA 1
ATOM 830 C C . ASP A 1 99 ? -5.758 0.095 3.389 1.00 98.56 99 ASP A C 1
ATOM 832 O O . ASP A 1 99 ? -4.896 -0.106 2.537 1.00 98.56 99 ASP A O 1
ATOM 836 N N . MET A 1 100 ? -6.971 0.553 3.056 1.00 98.44 100 MET A N 1
ATOM 837 C CA . MET A 1 100 ? -7.345 0.856 1.667 1.00 98.44 100 MET A CA 1
ATOM 838 C C . MET A 1 100 ? -6.465 1.956 1.059 1.00 98.44 100 MET A C 1
ATOM 840 O O . MET A 1 100 ? -6.007 1.837 -0.074 1.00 98.44 100 MET A O 1
ATOM 844 N N . LYS A 1 101 ? -6.195 3.024 1.819 1.00 98.19 101 LYS A N 1
ATOM 845 C CA . LYS A 1 101 ? -5.321 4.114 1.372 1.00 98.19 101 LYS A CA 1
ATOM 846 C C . LYS A 1 101 ? -3.881 3.639 1.143 1.00 98.19 101 LYS A C 1
ATOM 848 O O . LYS A 1 101 ? -3.278 4.038 0.157 1.00 98.19 101 LYS A O 1
ATOM 853 N N . ILE A 1 102 ? -3.358 2.768 2.010 1.00 98.44 102 ILE A N 1
ATOM 854 C CA . ILE A 1 102 ? -2.030 2.158 1.842 1.00 98.44 102 ILE A CA 1
ATOM 855 C C . ILE A 1 102 ? -1.957 1.389 0.521 1.00 98.44 102 ILE A C 1
ATOM 857 O O . ILE A 1 102 ? -0.999 1.572 -0.218 1.00 98.44 102 ILE A O 1
ATOM 861 N N . ILE A 1 103 ? -2.963 0.568 0.202 1.00 97.88 103 ILE A N 1
ATOM 862 C CA . ILE A 1 103 ? -2.988 -0.196 -1.057 1.00 97.88 103 ILE A CA 1
ATOM 863 C C . ILE A 1 103 ? -2.920 0.748 -2.263 1.00 97.88 103 ILE A C 1
ATOM 865 O O . ILE A 1 103 ? -2.079 0.556 -3.133 1.00 97.88 103 ILE A O 1
ATOM 869 N N . LEU A 1 104 ? -3.734 1.808 -2.275 1.00 97.94 104 LEU A N 1
ATOM 870 C CA . LEU A 1 104 ? -3.738 2.787 -3.367 1.00 97.94 104 LEU A CA 1
ATOM 871 C C . LEU A 1 104 ? -2.395 3.518 -3.518 1.00 97.94 104 LEU A C 1
ATOM 873 O O . LEU A 1 104 ? -1.952 3.766 -4.636 1.00 97.94 104 LEU A O 1
ATOM 877 N N . GLU A 1 105 ? -1.738 3.861 -2.409 1.00 97.88 105 GLU A N 1
ATOM 878 C CA . GLU A 1 105 ? -0.419 4.505 -2.437 1.00 97.88 105 GLU A CA 1
ATOM 879 C C . GLU A 1 105 ? 0.676 3.548 -2.933 1.00 97.88 105 GLU A C 1
ATOM 881 O O . GLU A 1 105 ? 1.550 3.962 -3.696 1.00 97.88 105 GLU A O 1
ATOM 886 N N . LEU A 1 106 ? 0.600 2.260 -2.580 1.00 97.06 106 LEU A N 1
ATOM 887 C CA . LEU A 1 106 ? 1.500 1.233 -3.112 1.00 97.06 106 LEU A CA 1
ATOM 888 C C . LEU A 1 106 ? 1.278 1.001 -4.615 1.00 97.06 106 LEU A C 1
ATOM 890 O O .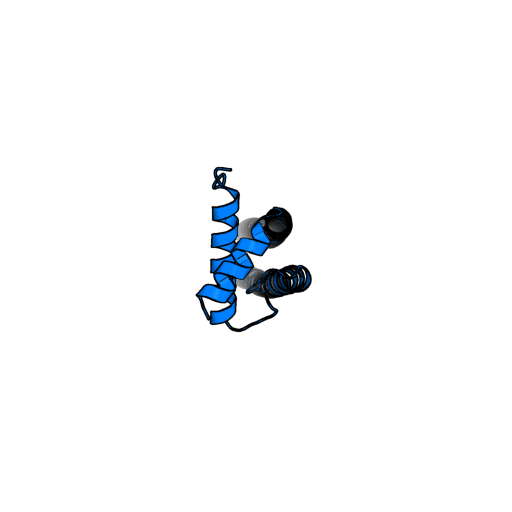 LEU A 1 106 ? 2.252 0.931 -5.363 1.00 97.06 106 LEU A O 1
ATOM 894 N N . ASP A 1 107 ? 0.026 0.949 -5.074 1.00 96.94 107 ASP A N 1
ATOM 895 C CA . ASP A 1 107 ? -0.305 0.817 -6.499 1.00 96.94 107 ASP A CA 1
ATOM 896 C C . ASP A 1 107 ? 0.213 2.016 -7.307 1.00 96.94 107 ASP A C 1
ATOM 898 O O . ASP A 1 107 ? 0.830 1.846 -8.364 1.00 96.94 107 ASP A O 1
ATOM 902 N N . GLN A 1 108 ? 0.033 3.234 -6.784 1.00 97.38 108 GLN A N 1
ATOM 903 C CA . GLN A 1 108 ? 0.604 4.434 -7.392 1.00 97.38 108 GLN A CA 1
ATOM 904 C C . GLN A 1 108 ? 2.131 4.346 -7.443 1.00 97.38 108 GLN A C 1
ATOM 906 O O . GLN A 1 108 ? 2.738 4.696 -8.455 1.00 97.38 108 GLN A O 1
ATOM 911 N 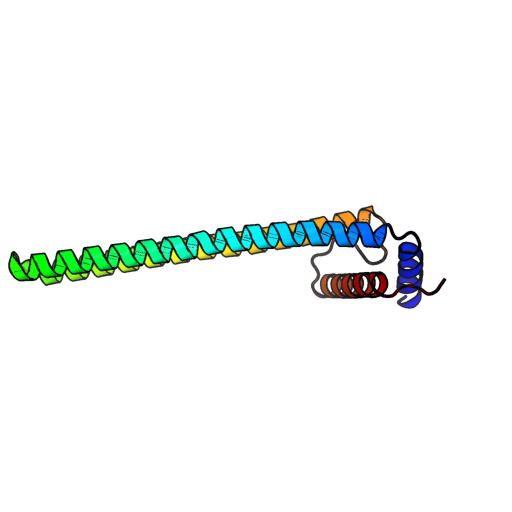N . LYS A 1 109 ? 2.766 3.820 -6.388 1.00 97.62 109 LYS A N 1
ATOM 912 C CA . LYS A 1 109 ? 4.221 3.687 -6.356 1.00 97.62 109 LYS A CA 1
ATOM 913 C C . LYS A 1 109 ? 4.747 2.732 -7.425 1.00 97.62 109 LYS A C 1
ATOM 915 O O . LYS A 1 109 ? 5.759 3.043 -8.057 1.00 97.62 109 LYS A O 1
ATOM 920 N N . VAL A 1 110 ? 4.059 1.613 -7.656 1.00 97.44 110 VAL A N 1
ATOM 921 C CA . VAL A 1 110 ? 4.377 0.679 -8.749 1.00 97.44 110 VAL A CA 1
ATOM 922 C C . VAL A 1 110 ? 4.266 1.383 -10.101 1.00 97.44 110 VAL A C 1
ATOM 924 O O . VAL A 1 110 ? 5.175 1.274 -10.924 1.00 97.44 110 VAL A O 1
ATOM 927 N N . MET A 1 111 ? 3.198 2.155 -10.317 1.00 98.06 111 MET A N 1
ATOM 928 C CA . MET A 1 111 ? 3.012 2.919 -11.553 1.00 98.06 111 MET A CA 1
ATOM 929 C C . MET A 1 111 ? 4.142 3.936 -11.775 1.00 98.06 111 MET A C 1
ATOM 931 O O . MET A 1 111 ? 4.713 3.991 -12.862 1.00 98.06 111 MET A O 1
ATOM 935 N N . ASP A 1 112 ? 4.523 4.698 -10.749 1.00 98.25 112 ASP A N 1
ATOM 936 C CA . ASP A 1 112 ? 5.604 5.689 -10.836 1.00 98.25 112 ASP A CA 1
ATOM 937 C C . ASP A 1 112 ? 6.961 5.040 -11.158 1.00 98.25 112 ASP A C 1
ATOM 939 O O . ASP A 1 112 ? 7.757 5.574 -11.941 1.00 98.25 112 ASP A O 1
ATOM 943 N N . GLN A 1 113 ? 7.234 3.872 -10.569 1.00 98.25 113 GLN A N 1
ATOM 944 C CA . GLN A 1 113 ? 8.430 3.082 -10.863 1.00 98.25 113 GLN A CA 1
ATOM 945 C C . GLN A 1 113 ? 8.432 2.582 -12.311 1.00 98.25 113 GLN A C 1
ATOM 947 O O . GLN A 1 113 ? 9.444 2.734 -12.996 1.00 98.25 113 GLN A O 1
ATOM 952 N N . GLN A 1 114 ? 7.305 2.051 -12.802 1.00 98.44 114 GLN A N 1
ATOM 953 C CA . GLN A 1 114 ? 7.153 1.643 -14.203 1.00 98.44 114 GLN A CA 1
ATOM 954 C C . GLN A 1 114 ? 7.394 2.816 -15.159 1.00 98.44 114 GLN A C 1
ATOM 956 O O . GLN A 1 114 ? 8.190 2.680 -16.084 1.00 98.44 114 GLN A O 1
ATOM 961 N N . VAL A 1 115 ? 6.780 3.978 -14.898 1.00 98.56 115 VAL A N 1
ATOM 962 C CA . VAL A 1 115 ? 6.968 5.201 -15.701 1.00 98.56 115 VAL A CA 1
ATOM 963 C C . VAL A 1 115 ? 8.435 5.617 -15.734 1.00 98.56 115 VAL A C 1
ATOM 965 O O . VAL A 1 115 ? 8.942 6.010 -16.783 1.00 98.56 115 VAL A O 1
ATOM 968 N N . THR A 1 116 ? 9.119 5.561 -14.592 1.00 98.19 116 THR A N 1
ATOM 969 C CA . THR A 1 116 ? 10.527 5.960 -14.502 1.00 98.19 116 THR A CA 1
ATOM 970 C C . THR A 1 116 ? 11.408 5.018 -15.319 1.00 98.19 116 THR A C 1
ATOM 972 O O . THR A 1 116 ? 12.189 5.483 -16.143 1.00 98.19 116 THR A O 1
ATOM 975 N N . LEU A 1 117 ? 11.244 3.704 -15.151 1.00 97.88 117 LEU A N 1
ATOM 976 C CA . LEU A 1 117 ? 12.024 2.695 -15.874 1.00 97.88 117 LEU A CA 1
ATOM 977 C C . LEU A 1 117 ? 11.756 2.728 -17.386 1.00 97.88 117 LEU A C 1
ATOM 979 O O . LEU A 1 117 ? 12.698 2.642 -18.172 1.00 97.88 117 LEU A O 1
ATOM 983 N N . GLU A 1 118 ? 10.502 2.927 -17.796 1.00 97.44 118 GLU A N 1
ATOM 984 C CA . GLU A 1 118 ? 10.123 3.084 -19.204 1.00 97.44 118 GLU A CA 1
ATOM 985 C C . GLU A 1 118 ? 10.762 4.336 -19.822 1.00 97.44 118 GLU A C 1
ATOM 987 O O . GLU A 1 118 ? 11.389 4.262 -20.879 1.00 97.44 118 GLU A O 1
ATOM 992 N N . LYS A 1 119 ? 10.680 5.488 -19.141 1.00 96.88 119 LYS A N 1
ATOM 993 C CA . LYS A 1 119 ? 11.286 6.748 -19.609 1.00 96.88 119 LYS A CA 1
ATOM 994 C C . LYS A 1 119 ? 12.809 6.709 -19.644 1.00 96.88 119 LYS A C 1
ATOM 996 O O . LYS A 1 119 ? 13.411 7.380 -20.478 1.00 96.88 119 LYS A O 1
ATOM 1001 N N . SER A 1 120 ? 13.427 5.932 -18.761 1.00 95.19 120 SER A N 1
ATOM 1002 C CA . SER A 1 120 ? 14.866 5.665 -18.778 1.00 95.19 120 SER A CA 1
ATOM 1003 C C . SER A 1 120 ? 15.279 4.661 -19.860 1.00 95.19 120 SER A C 1
ATOM 1005 O O . SER A 1 120 ? 16.464 4.366 -19.984 1.00 95.19 120 SER A O 1
ATOM 1007 N N . GLY A 1 121 ? 14.332 4.140 -20.649 1.00 93.62 121 GLY A N 1
ATOM 1008 C CA . GLY A 1 121 ? 14.604 3.220 -21.750 1.00 93.62 121 GLY A CA 1
ATOM 1009 C C . GLY A 1 121 ? 14.995 1.816 -21.297 1.00 93.62 121 GLY A C 1
ATOM 1010 O O . GLY A 1 121 ? 15.616 1.089 -22.070 1.00 93.62 121 GLY A O 1
ATOM 1011 N N . VAL A 1 122 ? 14.661 1.422 -20.060 1.00 95.56 122 VAL A N 1
ATOM 1012 C CA . VAL A 1 122 ? 15.023 0.105 -19.524 1.00 95.56 122 VAL A CA 1
ATOM 1013 C C . VAL A 1 122 ? 14.183 -0.976 -20.220 1.00 95.56 122 VAL A C 1
ATOM 1015 O O . VAL A 1 122 ? 12.956 -0.983 -20.081 1.00 95.56 122 VAL A O 1
ATOM 1018 N N . PRO A 1 123 ? 14.801 -1.922 -20.955 1.00 94.69 123 PRO A N 1
ATOM 1019 C CA . PRO A 1 123 ? 14.054 -2.920 -21.713 1.00 94.69 123 PRO A CA 1
ATOM 1020 C C . PRO A 1 123 ? 13.166 -3.798 -20.825 1.00 94.69 123 PRO A C 1
ATOM 1022 O O . PRO A 1 123 ? 13.594 -4.291 -19.783 1.00 94.69 123 PRO A O 1
ATOM 1025 N N . GLY A 1 124 ? 11.928 -4.029 -21.268 1.00 94.38 124 GLY A N 1
ATOM 1026 C CA . GLY A 1 124 ? 10.955 -4.874 -20.565 1.00 94.38 124 GLY A CA 1
ATOM 1027 C C . GLY A 1 124 ? 10.086 -4.143 -19.538 1.00 94.38 124 GLY A C 1
ATOM 1028 O O . GLY A 1 124 ? 9.172 -4.760 -18.991 1.00 94.38 124 GLY A O 1
ATOM 1029 N N . PHE A 1 125 ? 10.313 -2.845 -19.322 1.00 97.06 125 PHE A N 1
ATOM 1030 C CA . PHE A 1 125 ? 9.488 -2.006 -18.455 1.00 97.06 125 PHE A CA 1
ATOM 1031 C C . PHE A 1 125 ? 8.585 -1.082 -19.268 1.00 97.06 125 PHE A C 1
ATOM 1033 O O . PHE A 1 125 ? 9.017 -0.446 -20.224 1.00 97.06 125 PHE A O 1
ATOM 1040 N N . PHE A 1 126 ? 7.318 -1.049 -18.875 1.00 97.56 126 PHE A N 1
ATOM 1041 C CA . PHE A 1 126 ? 6.257 -0.212 -19.429 1.00 97.56 126 PHE A CA 1
ATOM 1042 C C . PHE A 1 126 ? 5.114 -0.140 -18.413 1.00 97.56 126 PHE A C 1
ATOM 1044 O O . PHE A 1 126 ? 4.972 -1.042 -17.578 1.00 97.56 126 PHE A O 1
ATOM 1051 N N . VAL A 1 127 ? 4.289 0.904 -18.464 1.00 98.12 127 VAL A N 1
ATOM 1052 C CA . VAL A 1 127 ? 3.134 1.015 -17.557 1.00 98.12 127 VAL A CA 1
ATOM 1053 C C . VAL A 1 127 ? 2.111 -0.094 -17.822 1.00 98.12 127 VAL A C 1
ATOM 1055 O O . VAL A 1 127 ? 1.601 -0.238 -18.933 1.00 98.12 127 VAL A O 1
ATOM 1058 N N . THR A 1 128 ? 1.775 -0.875 -16.791 1.00 97.69 128 THR A N 1
ATOM 1059 C CA . THR A 1 128 ? 0.774 -1.948 -16.885 1.00 97.69 128 THR A CA 1
ATOM 1060 C C . THR A 1 128 ? 0.168 -2.310 -15.535 1.00 97.69 128 THR A C 1
ATOM 1062 O O . THR A 1 128 ? 0.851 -2.344 -14.514 1.00 97.69 128 THR A O 1
ATOM 1065 N N . ASN A 1 129 ? -1.121 -2.655 -15.552 1.00 96.50 129 ASN A N 1
ATOM 1066 C CA . ASN A 1 129 ? -1.869 -3.193 -14.416 1.00 96.50 129 ASN A CA 1
ATOM 1067 C C . ASN A 1 129 ? -2.163 -4.701 -14.546 1.00 96.50 129 ASN A C 1
ATOM 1069 O O . ASN A 1 129 ? -2.854 -5.275 -13.701 1.00 96.50 129 ASN A O 1
ATOM 1073 N N . LYS A 1 130 ? -1.680 -5.364 -15.606 1.00 97.75 130 LYS A N 1
ATOM 1074 C CA . LYS A 1 130 ? -1.930 -6.794 -15.805 1.00 97.75 130 LYS A CA 1
ATOM 1075 C C . LYS A 1 130 ? -1.035 -7.615 -14.872 1.00 97.75 130 LYS A C 1
ATOM 1077 O O . LYS A 1 130 ? 0.190 -7.528 -14.986 1.00 97.75 130 LYS A O 1
ATOM 1082 N N . PRO A 1 131 ? -1.593 -8.504 -14.027 1.00 96.94 131 PRO A N 1
ATOM 1083 C CA . PRO A 1 131 ? -0.807 -9.241 -13.034 1.00 96.94 131 PRO A CA 1
ATOM 1084 C C . PRO A 1 131 ? 0.348 -10.064 -13.617 1.00 96.94 131 PRO A C 1
ATOM 1086 O O . PRO A 1 131 ? 1.387 -10.216 -12.983 1.00 96.94 131 PRO A O 1
ATOM 1089 N N . THR A 1 132 ? 0.183 -10.610 -14.822 1.00 97.00 132 THR A N 1
ATOM 1090 C CA . THR A 1 132 ? 1.223 -11.394 -15.504 1.00 97.00 132 THR A CA 1
ATOM 1091 C C . THR A 1 132 ? 2.398 -10.535 -15.965 1.00 97.00 132 THR A C 1
ATOM 1093 O O . THR A 1 132 ? 3.540 -10.969 -15.860 1.00 97.00 132 THR A O 1
ATOM 1096 N N . GLU A 1 133 ? 2.131 -9.322 -16.450 1.00 97.19 133 GLU A N 1
ATOM 1097 C CA . GLU A 1 133 ? 3.163 -8.395 -16.923 1.00 97.19 133 GLU A CA 1
ATOM 1098 C C . GLU A 1 133 ? 3.898 -7.751 -15.738 1.00 97.19 133 GLU A C 1
ATOM 1100 O O . GLU A 1 133 ? 5.123 -7.672 -15.756 1.00 97.19 133 GLU A O 1
ATOM 1105 N N . ILE A 1 134 ? 3.181 -7.417 -14.656 1.00 97.38 134 ILE A N 1
ATOM 1106 C CA . ILE A 1 134 ? 3.794 -6.962 -13.396 1.00 97.38 134 ILE A CA 1
ATOM 1107 C C . ILE A 1 134 ? 4.743 -8.033 -12.846 1.00 97.38 134 ILE A C 1
ATOM 1109 O O . ILE A 1 134 ? 5.891 -7.734 -12.531 1.00 97.38 134 ILE A O 1
ATOM 1113 N N . LYS A 1 135 ? 4.308 -9.300 -12.781 1.00 97.56 135 LYS A N 1
ATOM 1114 C CA . LYS A 1 135 ? 5.174 -10.408 -12.335 1.00 97.56 135 LYS A CA 1
ATOM 1115 C C . LYS A 1 135 ? 6.429 -10.542 -13.194 1.00 97.56 135 LYS A C 1
ATOM 1117 O O . LYS A 1 135 ? 7.511 -10.762 -12.657 1.00 97.56 135 LYS A O 1
ATOM 1122 N N . LEU A 1 136 ? 6.304 -10.389 -14.512 1.00 95.88 136 LEU A N 1
ATOM 1123 C CA . LEU A 1 136 ? 7.460 -10.393 -15.405 1.00 95.88 136 LEU A CA 1
ATOM 1124 C C . LEU A 1 136 ? 8.426 -9.247 -15.066 1.00 95.88 136 LEU A C 1
ATOM 1126 O O . LEU A 1 136 ? 9.614 -9.498 -14.892 1.00 95.88 136 LEU A O 1
ATOM 1130 N N . GLN A 1 137 ? 7.927 -8.019 -14.913 1.00 97.44 137 GLN A N 1
ATOM 1131 C CA . GLN A 1 137 ? 8.745 -6.860 -14.536 1.00 97.44 137 GLN A CA 1
ATOM 1132 C C . GLN A 1 137 ? 9.414 -7.034 -13.164 1.00 97.44 137 GLN A C 1
ATOM 1134 O O . GLN A 1 137 ? 10.574 -6.662 -12.999 1.00 97.44 137 GLN A O 1
ATOM 1139 N N . MET A 1 138 ? 8.743 -7.675 -12.200 1.00 96.75 138 MET A N 1
ATOM 1140 C CA . MET A 1 138 ? 9.344 -8.041 -10.912 1.00 96.75 138 MET A CA 1
ATOM 1141 C C . MET A 1 138 ? 10.512 -9.022 -11.083 1.00 96.75 138 MET A C 1
ATOM 1143 O O . MET A 1 138 ? 11.577 -8.806 -10.509 1.00 96.75 138 MET A O 1
ATOM 1147 N N . HIS A 1 139 ? 10.361 -10.058 -11.912 1.00 95.69 139 HIS A N 1
ATOM 1148 C CA . HIS A 1 139 ? 11.459 -10.984 -12.209 1.00 95.69 139 HIS A CA 1
ATOM 1149 C C . HIS A 1 139 ? 12.629 -10.301 -12.931 1.00 95.69 139 HIS A C 1
ATOM 1151 O O . HIS A 1 139 ? 13.787 -10.625 -12.665 1.00 95.69 139 HIS A O 1
ATOM 1157 N N . LEU A 1 140 ? 12.356 -9.323 -13.801 1.00 95.25 140 LEU A N 1
ATOM 1158 C CA . LEU A 1 140 ? 13.404 -8.504 -14.416 1.00 95.25 140 LEU A CA 1
ATOM 1159 C C . LEU A 1 140 ? 14.140 -7.654 -13.369 1.00 95.25 140 LEU A C 1
ATOM 1161 O O . LEU A 1 140 ? 15.368 -7.622 -13.377 1.00 95.25 140 LEU A O 1
ATOM 1165 N N . LEU A 1 141 ? 13.433 -7.027 -12.421 1.00 95.81 141 LEU A N 1
ATOM 1166 C CA . LEU A 1 141 ? 14.063 -6.297 -11.311 1.00 95.81 141 LEU A CA 1
ATOM 1167 C C . LEU A 1 141 ? 14.927 -7.210 -10.432 1.00 95.81 141 LEU A C 1
ATOM 1169 O O . LEU A 1 141 ? 16.020 -6.815 -10.023 1.00 95.81 141 LEU A O 1
ATOM 1173 N N . GLU A 1 142 ? 14.471 -8.428 -10.138 1.00 93.50 142 GLU A N 1
ATOM 1174 C CA . GLU A 1 142 ? 15.266 -9.423 -9.409 1.00 93.50 142 GLU A CA 1
ATOM 1175 C C . GLU A 1 142 ? 16.542 -9.787 -10.170 1.00 93.50 142 GLU A C 1
ATOM 1177 O O . GLU A 1 142 ? 17.615 -9.861 -9.570 1.00 93.50 142 GLU A O 1
ATOM 1182 N N . PHE A 1 143 ? 16.442 -9.980 -11.486 1.00 91.56 143 PHE A N 1
ATOM 1183 C CA . PHE A 1 143 ? 17.590 -10.248 -12.344 1.00 91.56 143 PHE A CA 1
ATOM 1184 C C . PHE A 1 143 ? 18.598 -9.092 -12.318 1.00 91.56 143 PHE A C 1
ATOM 1186 O O . PHE A 1 143 ? 19.770 -9.321 -12.020 1.00 91.56 143 PHE A O 1
ATOM 1193 N N . ILE A 1 144 ? 18.146 -7.851 -12.528 1.00 92.94 144 ILE A N 1
ATOM 1194 C CA . ILE A 1 144 ? 18.998 -6.650 -12.491 1.00 92.94 144 ILE A CA 1
ATOM 1195 C C . ILE A 1 144 ? 19.718 -6.536 -11.137 1.00 92.94 144 ILE A C 1
ATOM 1197 O O . ILE A 1 144 ? 20.931 -6.345 -11.093 1.00 92.94 144 ILE A O 1
ATOM 1201 N N . ASN A 1 145 ? 19.005 -6.731 -10.023 1.00 90.88 145 ASN A N 1
ATOM 1202 C CA . ASN A 1 145 ? 19.605 -6.683 -8.685 1.00 90.88 145 ASN A CA 1
ATOM 1203 C C . ASN A 1 145 ? 20.639 -7.797 -8.441 1.00 90.88 145 ASN A C 1
ATOM 1205 O O . ASN A 1 145 ? 21.583 -7.602 -7.683 1.00 90.88 145 ASN A O 1
ATOM 1209 N N . ARG A 1 146 ? 20.479 -8.982 -9.042 1.00 89.44 146 ARG A N 1
ATOM 1210 C CA . ARG A 1 146 ? 21.490 -10.049 -8.936 1.00 89.44 146 ARG A CA 1
ATOM 1211 C C . ARG A 1 146 ? 22.738 -9.703 -9.739 1.00 89.44 146 ARG A C 1
ATOM 1213 O O . ARG A 1 146 ? 23.847 -9.872 -9.235 1.00 89.44 146 ARG A O 1
ATOM 1220 N N . MET A 1 147 ? 22.554 -9.171 -10.946 1.00 86.94 147 MET A N 1
ATOM 1221 C CA . MET A 1 147 ? 23.659 -8.758 -11.813 1.00 86.94 147 MET A CA 1
ATOM 1222 C C . MET A 1 147 ? 24.474 -7.611 -11.206 1.00 86.94 147 MET A C 1
ATOM 1224 O O . MET A 1 147 ? 25.684 -7.590 -11.382 1.00 86.94 147 MET A O 1
ATOM 1228 N N . SER A 1 148 ? 23.865 -6.720 -10.413 1.00 84.50 148 SER A N 1
ATOM 1229 C CA . SER A 1 148 ? 24.603 -5.642 -9.735 1.00 84.50 148 SER A CA 1
ATOM 1230 C C . SER A 1 148 ? 25.553 -6.128 -8.631 1.00 84.50 148 SER A C 1
ATOM 1232 O O . SER A 1 148 ? 26.438 -5.386 -8.218 1.00 84.50 148 SER A O 1
ATOM 1234 N N . VAL A 1 149 ? 25.335 -7.335 -8.091 1.00 77.06 149 VAL A N 1
ATOM 1235 C CA . VAL A 1 149 ? 26.164 -7.936 -7.024 1.00 77.06 149 VAL A CA 1
ATOM 1236 C C . VAL A 1 149 ? 27.223 -8.872 -7.608 1.00 77.06 149 VAL A C 1
ATOM 1238 O O . VAL A 1 149 ? 28.282 -9.065 -7.013 1.00 77.06 149 VAL A O 1
ATOM 1241 N N . MET A 1 150 ? 26.963 -9.442 -8.786 1.00 68.50 150 MET A N 1
ATOM 1242 C CA . MET A 1 150 ? 27.971 -10.170 -9.543 1.00 68.50 150 MET A CA 1
ATOM 1243 C C . MET A 1 150 ? 28.948 -9.158 -10.139 1.00 68.50 150 MET A C 1
ATOM 1245 O O . MET A 1 150 ? 28.624 -8.465 -11.097 1.00 68.50 150 MET A O 1
ATOM 1249 N N . SER A 1 151 ? 30.164 -9.074 -9.600 1.00 52.69 151 SER A N 1
ATOM 1250 C CA . SER A 1 151 ? 31.263 -8.433 -10.319 1.00 52.69 151 SER A CA 1
ATOM 1251 C C . SER A 1 151 ? 31.414 -9.147 -11.664 1.00 52.69 151 SER A C 1
ATOM 1253 O O . SER A 1 151 ? 31.878 -10.289 -11.695 1.00 52.69 151 SER A O 1
ATOM 1255 N N . MET A 1 152 ? 30.982 -8.517 -12.759 1.00 49.31 152 MET A N 1
ATOM 1256 C CA . MET A 1 152 ? 31.341 -8.966 -14.102 1.00 49.31 152 MET A CA 1
ATOM 1257 C C . MET A 1 152 ? 32.872 -8.972 -14.154 1.00 49.31 152 MET A C 1
ATOM 1259 O O . MET A 1 152 ? 33.468 -7.911 -13.948 1.00 49.31 152 MET A O 1
ATOM 1263 N N . PRO A 1 153 ? 33.524 -10.134 -14.340 1.00 45.94 153 PRO A N 1
ATOM 1264 C CA . PRO A 1 153 ? 34.947 -10.145 -14.621 1.00 45.94 153 PRO A CA 1
ATOM 1265 C C . PRO A 1 153 ? 35.139 -9.333 -15.904 1.00 45.94 153 PRO A C 1
ATOM 1267 O O . PRO A 1 153 ? 34.511 -9.645 -16.918 1.00 45.94 153 PRO A O 1
ATOM 1270 N N . LEU A 1 154 ? 35.922 -8.258 -15.810 1.00 40.75 154 LEU A N 1
ATOM 1271 C CA . LEU A 1 154 ? 36.462 -7.559 -16.974 1.00 40.75 154 LEU A CA 1
ATOM 1272 C C . LEU A 1 154 ? 37.355 -8.507 -17.779 1.00 40.75 154 LEU A C 1
ATOM 1274 O O . LEU A 1 154 ? 38.076 -9.310 -17.139 1.00 40.75 154 LEU A O 1
#

Nearest PDB structures (foldseek):
  4yn0-assembly1_B  TM=6.202E-01  e=3.891E+00  Mus musculus
  3nyj-assembly1_A-2  TM=6.872E-01  e=7.881E+00  Homo sapiens
  4q4j-assembly1_A  TM=5.279E-01  e=3.891E+00  Thermotoga maritima MSB8
  7sqc-assembly1_1G  TM=4.933E-01  e=3.459E+00  Chlamydomonas reinhardtii
  8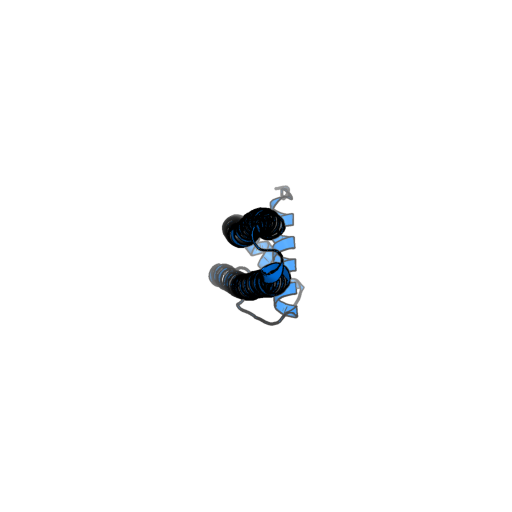t4e-assembly1_A  TM=3.432E-01  e=4.377E+00  Homo sapiens

Secondary structure (DSSP, 8-state):
-HHHHHHHHHHHTTTSHHHHHHHHHHHHHHHHHHHHHHHHHHHHHHHHHHHHHHHHHHHHHHHHHHHH-GGGHHHHHHHHHHHHHHHHHHHHHHHHHHHHHHHHHHHHHHHHHHHHHHHTT-TT------HHHHHHHHHHHHHHHHHTTS----